Protein AF-A0A4R4QYT6-F1 (afdb_monomer_lite)

Radius of gyration: 12.76 Å; chains: 1; bounding box: 36×23×26 Å

Sequence (75 aa):
MASPRPHRTPRLIRQTDPGVFKLSCIVRGRGVVAQDGRSADFDAGNLVLYDTSRPYLAELASDIPAGQMLVLRFP

Secondary structure (DSSP, 8-state):
-PPPP----HHHHHTT-SS-EEEEEEEE--EEEEETTEEEEE-TT-EEEEETTS-EEEEE-TT-S--EEEEEEE-

Foldseek 3Di:
DDDDFPFDDLVNQVVPPVWKKKKKQWQAFKWWKDDPRDIDIDGHRDIDIDTSSGDMDTDTPPPGPDTDIDIDIGD

pLDDT: mean 81.58, std 17.45, range [36.75, 97.44]

Structure (mmCIF, N/CA/C/O backbone):
data_AF-A0A4R4QYT6-F1
#
_entry.id   AF-A0A4R4QYT6-F1
#
loop_
_atom_site.group_PDB
_atom_site.id
_atom_site.type_symbol
_atom_site.label_atom_id
_atom_site.label_alt_id
_atom_site.label_comp_id
_atom_site.label_asym_id
_atom_site.label_entity_id
_atom_site.label_seq_id
_atom_site.pdbx_PDB_ins_code
_atom_site.Cartn_x
_atom_site.Cartn_y
_atom_site.Cartn_z
_atom_site.occupancy
_atom_site.B_iso_or_equiv
_atom_site.auth_seq_id
_atom_site.auth_comp_id
_atom_site.auth_asym_id
_atom_site.auth_atom_id
_atom_site.pdbx_PDB_model_num
ATOM 1 N N . MET A 1 1 ? 18.848 12.051 0.719 1.00 38.34 1 MET A N 1
ATOM 2 C CA . MET A 1 1 ? 17.694 12.863 1.165 1.00 38.34 1 MET A CA 1
ATOM 3 C C . MET A 1 1 ? 16.475 11.956 1.205 1.00 38.34 1 MET A C 1
ATOM 5 O O . MET A 1 1 ? 16.085 11.464 0.158 1.00 38.34 1 MET A O 1
ATOM 9 N N . ALA A 1 2 ? 15.944 11.647 2.391 1.00 42.09 2 ALA A N 1
ATOM 10 C CA . ALA A 1 2 ? 14.728 10.844 2.518 1.00 42.09 2 ALA A CA 1
ATOM 11 C C . ALA A 1 2 ? 13.511 11.717 2.174 1.00 42.09 2 ALA A C 1
ATOM 13 O O . ALA A 1 2 ? 13.377 12.816 2.710 1.00 42.09 2 ALA A O 1
ATOM 14 N N . SER A 1 3 ? 12.665 11.251 1.254 1.00 36.75 3 SER A N 1
ATOM 15 C CA . SER A 1 3 ? 11.411 11.924 0.900 1.00 36.75 3 SER A CA 1
ATOM 16 C C . SER A 1 3 ? 10.492 11.970 2.132 1.00 36.75 3 SER A C 1
ATOM 18 O O . SER A 1 3 ? 10.455 10.983 2.876 1.00 36.75 3 SER A O 1
ATOM 20 N N . PRO A 1 4 ? 9.776 13.076 2.407 1.00 43.00 4 PRO A N 1
ATOM 21 C CA . PRO A 1 4 ? 8.881 13.152 3.555 1.00 43.00 4 PRO A CA 1
ATOM 22 C C . PRO A 1 4 ? 7.809 12.065 3.442 1.00 43.00 4 PRO A C 1
ATOM 24 O O . PRO A 1 4 ? 7.002 12.064 2.512 1.00 43.00 4 PRO A O 1
ATOM 27 N N . ARG A 1 5 ? 7.805 11.125 4.395 1.00 52.25 5 ARG A N 1
ATOM 28 C CA . ARG A 1 5 ? 6.758 10.108 4.498 1.00 52.25 5 ARG A CA 1
ATOM 29 C C . ARG A 1 5 ? 5.449 10.810 4.863 1.00 52.25 5 ARG A C 1
ATOM 31 O O . ARG A 1 5 ? 5.400 11.473 5.902 1.00 52.25 5 ARG A O 1
ATOM 38 N N . PRO A 1 6 ? 4.387 10.703 4.052 1.00 46.56 6 PRO A N 1
ATOM 39 C CA . PRO A 1 6 ? 3.107 11.299 4.396 1.00 46.56 6 PRO A CA 1
ATOM 40 C C . PRO A 1 6 ? 2.527 10.592 5.631 1.00 46.56 6 PRO A C 1
ATOM 42 O O . PRO A 1 6 ? 1.937 9.520 5.539 1.00 46.56 6 PRO A O 1
ATOM 45 N N . HIS A 1 7 ? 2.682 11.199 6.807 1.00 50.88 7 HIS A N 1
ATOM 46 C CA . HIS A 1 7 ? 2.060 10.737 8.045 1.00 50.88 7 HIS A CA 1
ATOM 47 C C . HIS A 1 7 ? 0.622 11.260 8.129 1.00 50.88 7 HIS A C 1
ATOM 49 O O . HIS A 1 7 ? 0.372 12.382 8.572 1.00 50.88 7 HIS A O 1
ATOM 55 N N . ARG A 1 8 ? -0.353 10.449 7.704 1.00 55.44 8 ARG A N 1
ATOM 56 C CA . ARG A 1 8 ? -1.772 10.743 7.952 1.00 55.44 8 ARG A CA 1
ATOM 57 C C . ARG A 1 8 ? -2.149 10.300 9.363 1.00 55.44 8 ARG A C 1
ATOM 59 O O . ARG A 1 8 ? -2.063 9.123 9.696 1.00 55.44 8 ARG A O 1
ATOM 66 N N . THR A 1 9 ? -2.566 11.245 10.203 1.00 59.66 9 THR A N 1
ATOM 67 C CA . THR A 1 9 ? -3.056 10.944 11.555 1.00 59.66 9 THR A CA 1
ATOM 68 C C . THR A 1 9 ? -4.482 10.374 11.507 1.00 59.66 9 THR A C 1
ATOM 70 O O . THR A 1 9 ? -5.250 10.735 10.609 1.00 59.66 9 THR A O 1
ATOM 73 N N . PRO A 1 10 ? -4.897 9.546 12.491 1.00 59.16 10 PRO A N 1
ATOM 74 C CA . PRO A 1 10 ? -6.240 8.947 12.537 1.00 59.16 10 PRO A CA 1
ATOM 75 C C . PRO A 1 10 ? -7.392 9.957 12.427 1.00 59.16 10 PRO A C 1
ATOM 77 O O . PRO A 1 10 ? -8.472 9.623 11.946 1.00 59.16 10 PRO A O 1
ATOM 80 N N . ARG A 1 11 ? -7.165 11.201 12.872 1.00 54.81 11 ARG A N 1
ATOM 81 C CA . ARG A 1 11 ? -8.140 12.297 12.808 1.00 54.81 11 ARG A CA 1
ATOM 82 C C . ARG A 1 11 ? -8.363 12.804 11.379 1.00 54.81 11 ARG A C 1
ATOM 84 O O . ARG A 1 11 ? -9.500 13.079 11.017 1.00 54.81 11 ARG A O 1
ATOM 91 N N . LEU A 1 12 ? -7.301 12.898 10.572 1.00 59.53 12 LEU A N 1
ATOM 92 C CA . LEU A 1 12 ? -7.388 13.295 9.159 1.00 59.53 12 LEU A CA 1
ATOM 93 C C . LEU A 1 12 ? -8.011 12.197 8.289 1.00 59.53 12 LEU A C 1
ATOM 95 O O . LEU A 1 12 ? -8.709 12.499 7.325 1.00 59.53 12 LEU A O 1
ATOM 99 N N . ILE A 1 13 ? -7.790 10.936 8.658 1.00 60.09 13 ILE A N 1
ATOM 100 C CA . ILE A 1 13 ? -8.334 9.772 7.960 1.00 60.09 13 ILE A CA 1
ATOM 101 C C . ILE A 1 13 ? -9.868 9.717 8.086 1.00 60.09 13 ILE A C 1
ATOM 103 O O . ILE A 1 13 ? -10.569 9.684 7.079 1.00 60.09 13 ILE A O 1
ATOM 107 N N . ARG A 1 14 ? -10.406 9.822 9.308 1.00 56.91 14 ARG A N 1
ATOM 108 C CA . ARG A 1 14 ? -11.859 9.719 9.559 1.00 56.91 14 ARG A CA 1
ATOM 109 C C . ARG A 1 14 ? -12.695 10.878 9.014 1.00 56.91 14 ARG A C 1
ATOM 111 O O . ARG A 1 14 ? -13.885 10.703 8.795 1.00 56.91 14 ARG A O 1
ATOM 118 N N . GLN A 1 15 ? -12.112 12.062 8.813 1.00 57.50 15 GLN A N 1
ATOM 119 C CA . GLN A 1 15 ? -12.845 13.203 8.245 1.00 57.50 15 GLN A CA 1
ATOM 120 C C . GLN A 1 15 ? -13.069 13.090 6.731 1.00 57.50 15 GLN A C 1
ATOM 122 O O . GLN A 1 15 ? -13.902 13.816 6.198 1.00 57.50 15 GLN A O 1
ATOM 127 N N . THR A 1 16 ? -12.335 12.215 6.037 1.00 57.62 16 THR A N 1
ATOM 128 C CA . THR A 1 16 ? -12.388 12.109 4.567 1.00 57.62 16 THR A CA 1
ATOM 129 C C . THR A 1 16 ? -12.657 10.701 4.044 1.00 57.62 16 THR A C 1
ATOM 131 O O . THR A 1 16 ? -12.917 10.555 2.852 1.00 57.62 16 THR A O 1
ATOM 134 N N . ASP A 1 17 ? -12.637 9.679 4.903 1.00 62.09 17 ASP A N 1
ATOM 135 C CA . ASP A 1 17 ? -12.877 8.294 4.513 1.00 62.09 17 ASP A CA 1
ATOM 136 C C . ASP A 1 17 ? -13.771 7.587 5.560 1.00 62.09 17 ASP A C 1
ATOM 138 O O . ASP A 1 17 ? -13.322 7.367 6.690 1.00 62.09 17 ASP A O 1
ATOM 142 N N . PRO A 1 18 ? -15.048 7.282 5.246 1.00 60.97 18 PRO A N 1
ATOM 143 C CA . PRO A 1 18 ? -16.021 6.786 6.222 1.00 60.97 18 PRO A CA 1
ATOM 144 C C . PRO A 1 18 ? -15.811 5.330 6.664 1.00 60.97 18 PRO A C 1
ATOM 146 O O . PRO A 1 18 ? -16.628 4.829 7.432 1.00 60.97 18 PRO A O 1
ATOM 149 N N . GLY A 1 19 ? -14.746 4.650 6.227 1.00 65.19 19 GLY A N 1
ATOM 150 C CA . GLY A 1 19 ? -14.545 3.237 6.556 1.00 65.19 19 GLY A CA 1
ATOM 151 C C . GLY A 1 19 ? -14.322 2.323 5.364 1.00 65.19 19 GLY A C 1
ATOM 152 O O . GLY A 1 19 ? -14.613 1.142 5.488 1.00 65.19 19 GLY A O 1
ATOM 153 N N . VAL A 1 20 ? -13.865 2.831 4.214 1.00 74.88 20 VAL A N 1
ATOM 154 C CA . VAL A 1 20 ? -13.801 1.987 3.016 1.00 74.88 20 VAL A CA 1
ATOM 155 C C . VAL A 1 20 ? -12.620 1.018 3.073 1.00 74.88 20 VAL A C 1
ATOM 157 O O . VAL A 1 20 ? -11.501 1.359 3.468 1.00 74.88 20 VAL A O 1
ATOM 160 N N . PHE A 1 21 ? -12.841 -0.204 2.605 1.00 80.50 21 PHE A N 1
ATOM 161 C CA . PHE A 1 21 ? -11.736 -1.104 2.305 1.00 80.50 21 PHE A CA 1
ATOM 162 C C . PHE A 1 21 ? -11.166 -0.762 0.934 1.00 80.50 21 PHE A C 1
ATOM 164 O O . PHE A 1 21 ? -11.899 -0.600 -0.048 1.00 80.50 21 PHE A O 1
ATOM 171 N N . LYS A 1 22 ? -9.836 -0.683 0.845 1.00 87.88 22 LYS A N 1
ATOM 172 C CA . LYS A 1 22 ? -9.140 -0.508 -0.427 1.00 87.88 22 LYS A CA 1
ATOM 173 C C . LYS A 1 22 ? -8.484 -1.817 -0.840 1.00 87.88 22 LYS A C 1
ATOM 175 O O . LYS A 1 22 ? -7.530 -2.259 -0.205 1.00 87.88 22 LYS A O 1
ATOM 180 N N . LEU A 1 23 ? -8.956 -2.382 -1.948 1.00 91.38 23 LEU A N 1
ATOM 181 C CA . LEU A 1 23 ? -8.307 -3.495 -2.633 1.00 91.38 23 LEU A CA 1
ATOM 182 C C . LEU A 1 23 ? -7.514 -2.951 -3.822 1.00 91.38 23 LEU A C 1
ATOM 184 O O . LEU A 1 23 ? -8.062 -2.277 -4.693 1.00 91.38 23 LEU A O 1
ATOM 188 N N . SER A 1 24 ? -6.219 -3.239 -3.861 1.00 92.75 24 SER A N 1
ATOM 189 C CA . SER A 1 24 ? -5.327 -2.852 -4.953 1.00 92.75 24 SER A CA 1
ATOM 190 C C . SER A 1 24 ? -4.832 -4.097 -5.674 1.00 92.75 24 SER A C 1
ATOM 192 O O . SER A 1 24 ? -4.253 -4.972 -5.042 1.00 92.75 24 SER A O 1
ATOM 194 N N . CYS A 1 25 ? -5.031 -4.166 -6.987 1.00 96.06 25 CYS A N 1
ATOM 195 C CA . CYS A 1 25 ? -4.375 -5.144 -7.847 1.00 96.06 25 CYS A CA 1
ATOM 196 C C . CYS A 1 25 ? -3.146 -4.499 -8.479 1.00 96.06 25 CYS A C 1
ATOM 198 O O . CYS A 1 25 ? -3.267 -3.488 -9.177 1.00 96.06 25 CYS A O 1
ATOM 200 N N . ILE A 1 26 ? -1.966 -5.053 -8.208 1.00 96.50 26 ILE A N 1
ATOM 201 C CA . ILE A 1 26 ? -0.706 -4.525 -8.725 1.00 96.50 26 ILE A CA 1
ATOM 202 C C . ILE A 1 26 ? -0.528 -5.031 -10.153 1.00 96.50 26 ILE A C 1
ATOM 204 O O . ILE A 1 26 ? -0.302 -6.213 -10.384 1.00 96.50 26 ILE A O 1
ATOM 208 N N . VAL A 1 27 ? -0.647 -4.138 -11.129 1.00 96.44 27 VAL A N 1
ATOM 209 C CA . VAL A 1 27 ? -0.468 -4.479 -12.548 1.00 96.44 27 VAL A CA 1
ATOM 210 C C . VAL A 1 27 ? 1.010 -4.396 -12.922 1.00 96.44 27 VAL A C 1
ATOM 212 O O . VAL A 1 27 ? 1.508 -5.226 -13.678 1.00 96.44 27 VAL A O 1
ATOM 215 N N . ARG A 1 28 ? 1.722 -3.399 -12.380 1.00 95.44 28 ARG A N 1
ATOM 216 C CA . ARG A 1 28 ? 3.170 -3.214 -12.546 1.00 95.44 28 ARG A CA 1
ATOM 217 C C . ARG A 1 28 ? 3.783 -2.589 -11.300 1.00 95.44 28 ARG A C 1
ATOM 219 O O . ARG A 1 28 ? 3.238 -1.625 -10.762 1.00 95.44 28 ARG A O 1
ATOM 226 N N . GLY A 1 29 ? 4.962 -3.071 -10.929 1.00 94.31 29 GLY A N 1
ATOM 227 C CA . GLY A 1 29 ? 5.754 -2.544 -9.824 1.00 94.31 29 GLY A CA 1
ATOM 228 C C . GLY A 1 29 ? 5.720 -3.436 -8.592 1.00 94.31 29 GLY A C 1
ATOM 229 O O . GLY A 1 29 ? 4.987 -4.417 -8.535 1.00 94.31 29 GLY A O 1
ATOM 230 N N . ARG A 1 30 ? 6.530 -3.056 -7.608 1.00 96.06 30 ARG A N 1
ATOM 231 C CA . ARG A 1 30 ? 6.702 -3.759 -6.341 1.00 96.06 30 ARG A CA 1
ATOM 232 C C . ARG A 1 30 ? 6.890 -2.769 -5.206 1.00 96.06 30 ARG A C 1
ATOM 234 O O . ARG A 1 30 ? 7.209 -1.604 -5.455 1.00 96.06 30 ARG A O 1
ATOM 241 N N . GLY A 1 31 ? 6.723 -3.216 -3.977 1.00 95.44 31 GLY A N 1
ATOM 242 C CA . GLY A 1 31 ? 6.849 -2.345 -2.822 1.00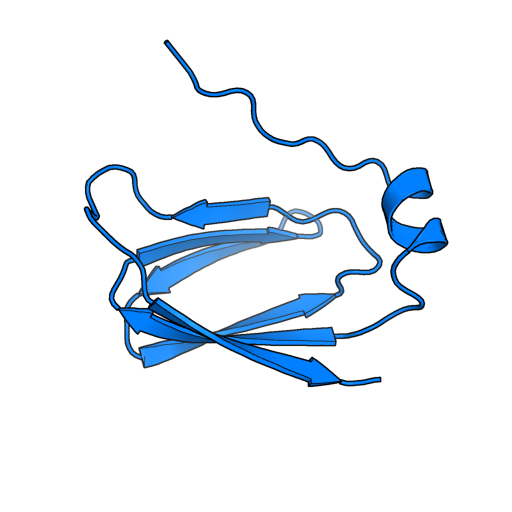 95.44 31 GLY A CA 1
ATOM 243 C C . GLY A 1 31 ? 6.416 -3.021 -1.539 1.00 95.44 31 GLY A C 1
ATOM 244 O O . GLY A 1 31 ? 6.364 -4.244 -1.469 1.00 95.44 31 GLY A O 1
ATOM 245 N N . VAL A 1 32 ? 6.091 -2.205 -0.542 1.00 95.81 32 VAL A N 1
ATOM 246 C CA . VAL A 1 32 ? 5.686 -2.667 0.784 1.00 95.81 32 VAL A CA 1
ATOM 247 C C . VAL A 1 32 ? 4.386 -1.998 1.211 1.00 95.81 32 VAL A C 1
ATOM 249 O O . VAL A 1 32 ? 4.162 -0.805 0.978 1.00 95.81 32 VAL A O 1
ATOM 252 N N . VAL A 1 33 ? 3.520 -2.772 1.856 1.00 94.69 33 VAL A N 1
ATOM 253 C CA . VAL A 1 33 ? 2.349 -2.280 2.581 1.00 94.69 33 VAL A CA 1
ATOM 254 C C . VAL A 1 33 ? 2.506 -2.600 4.061 1.00 94.69 33 VAL A C 1
ATOM 256 O O . VAL A 1 33 ? 2.949 -3.691 4.414 1.00 94.69 33 VAL A O 1
ATOM 259 N N . ALA A 1 34 ? 2.123 -1.668 4.934 1.00 94.69 34 ALA A N 1
ATOM 260 C CA . ALA A 1 34 ? 2.082 -1.918 6.369 1.00 94.69 34 ALA A CA 1
ATOM 261 C C . ALA A 1 34 ? 0.846 -1.307 7.036 1.00 94.69 34 ALA A C 1
ATOM 263 O O . ALA A 1 34 ? 0.455 -0.179 6.734 1.00 94.69 34 ALA A O 1
ATOM 264 N N . GLN A 1 35 ? 0.242 -2.047 7.966 1.00 92.69 35 GLN A N 1
ATOM 265 C CA . GLN A 1 35 ? -0.910 -1.620 8.761 1.00 92.69 35 GLN A CA 1
ATOM 266 C C . GLN A 1 35 ? -0.982 -2.422 10.065 1.00 92.69 35 GLN A C 1
ATOM 268 O O . GLN A 1 35 ? -0.752 -3.629 10.068 1.00 92.69 35 GLN A O 1
ATOM 273 N N . ASP A 1 36 ? -1.308 -1.754 11.176 1.00 92.31 36 ASP A N 1
ATOM 274 C CA . ASP A 1 36 ? -1.487 -2.377 12.498 1.00 92.31 36 ASP A CA 1
ATOM 275 C C . ASP A 1 36 ? -0.305 -3.284 12.910 1.00 92.31 36 ASP A C 1
ATOM 277 O O . ASP A 1 36 ? -0.479 -4.392 13.414 1.00 92.31 36 ASP A O 1
ATOM 281 N N . GLY A 1 37 ? 0.924 -2.823 12.646 1.00 93.88 37 GLY A N 1
ATOM 282 C CA . GLY A 1 37 ? 2.160 -3.552 12.961 1.00 93.88 37 GLY A CA 1
ATOM 283 C C . GLY A 1 37 ? 2.472 -4.734 12.035 1.00 93.88 37 GLY A C 1
ATOM 284 O O . GLY A 1 37 ? 3.492 -5.391 12.221 1.00 93.88 37 GLY A O 1
ATOM 285 N N . ARG A 1 38 ? 1.634 -5.001 11.028 1.00 94.56 38 ARG A N 1
ATOM 286 C CA . ARG A 1 38 ? 1.891 -5.999 9.982 1.00 94.56 38 ARG A CA 1
ATOM 287 C C . ARG A 1 38 ? 2.519 -5.330 8.770 1.00 94.56 38 ARG A C 1
ATOM 289 O O . ARG A 1 38 ? 2.147 -4.208 8.441 1.00 94.56 38 ARG A O 1
ATOM 296 N N . SER A 1 39 ? 3.427 -6.034 8.102 1.00 95.94 39 SER A N 1
ATOM 297 C CA . SER A 1 39 ? 4.078 -5.591 6.869 1.00 95.94 39 SER A CA 1
ATOM 298 C C . SER A 1 39 ? 4.096 -6.732 5.862 1.00 95.94 39 SER A C 1
ATOM 300 O O . SER A 1 39 ? 4.299 -7.882 6.250 1.00 95.94 39 SER A O 1
ATOM 302 N N . ALA A 1 40 ? 3.891 -6.414 4.590 1.00 95.81 40 ALA A N 1
ATOM 303 C CA . ALA A 1 40 ? 3.984 -7.363 3.492 1.00 95.81 40 ALA A CA 1
ATOM 304 C C . ALA A 1 40 ? 4.577 -6.684 2.260 1.00 95.81 40 ALA A C 1
ATOM 306 O O . ALA A 1 40 ? 4.193 -5.562 1.919 1.00 95.81 40 ALA A O 1
ATOM 307 N N . ASP A 1 41 ? 5.482 -7.384 1.590 1.00 97.12 41 ASP A N 1
ATOM 308 C CA . ASP A 1 41 ? 5.935 -6.989 0.265 1.00 97.12 41 ASP A CA 1
ATOM 309 C C . ASP A 1 41 ? 4.872 -7.364 -0.773 1.00 97.12 41 ASP A C 1
ATOM 311 O O . ASP A 1 41 ? 4.120 -8.327 -0.601 1.00 97.12 41 ASP A O 1
ATOM 315 N N . PHE A 1 42 ? 4.803 -6.596 -1.854 1.00 96.00 42 PHE A N 1
ATOM 316 C CA . PHE A 1 42 ? 3.968 -6.900 -3.007 1.00 96.00 42 PHE A CA 1
ATOM 317 C C . PHE A 1 42 ? 4.765 -6.763 -4.302 1.00 96.00 42 PHE A C 1
ATOM 319 O O . PHE A 1 42 ? 5.675 -5.940 -4.397 1.00 96.00 42 PHE A O 1
ATOM 326 N N . ASP A 1 43 ? 4.357 -7.515 -5.317 1.00 96.56 43 ASP A N 1
ATOM 327 C CA . ASP A 1 43 ? 4.824 -7.428 -6.701 1.00 96.56 43 ASP A CA 1
ATOM 328 C C . ASP A 1 43 ? 3.626 -7.459 -7.670 1.00 96.56 43 ASP A C 1
ATOM 330 O O . ASP A 1 43 ? 2.465 -7.605 -7.263 1.00 96.56 43 ASP A O 1
ATOM 334 N N . ALA A 1 44 ? 3.894 -7.323 -8.966 1.00 96.12 44 ALA A N 1
ATOM 335 C CA . ALA A 1 44 ? 2.908 -7.464 -10.021 1.00 96.12 44 ALA A CA 1
ATOM 336 C C . ALA A 1 44 ? 2.155 -8.802 -9.904 1.00 96.12 44 ALA A C 1
ATOM 338 O O . ALA A 1 44 ? 2.735 -9.867 -9.706 1.00 96.12 44 ALA A O 1
ATOM 339 N N . GLY A 1 45 ? 0.831 -8.734 -10.025 1.00 96.38 45 GLY A N 1
ATOM 340 C CA . GLY A 1 45 ? -0.089 -9.852 -9.828 1.00 96.38 45 GLY A CA 1
ATOM 341 C C . GLY A 1 45 ? -0.582 -10.020 -8.389 1.00 96.38 45 GLY A C 1
ATOM 342 O O . GLY A 1 45 ? -1.519 -10.783 -8.163 1.00 96.38 45 GLY A O 1
ATOM 343 N N . ASN A 1 46 ? -0.013 -9.317 -7.405 1.00 97.44 46 ASN A N 1
ATOM 344 C CA . ASN A 1 46 ? -0.520 -9.375 -6.037 1.00 97.44 46 ASN A CA 1
ATOM 345 C C . ASN A 1 46 ? -1.778 -8.522 -5.847 1.00 97.44 46 ASN A C 1
ATOM 347 O O . ASN A 1 46 ? -1.963 -7.466 -6.461 1.00 97.44 46 ASN A O 1
ATOM 351 N N . LEU A 1 47 ? -2.621 -8.987 -4.928 1.00 96.25 47 LEU A N 1
ATOM 352 C CA . LEU A 1 47 ? -3.756 -8.248 -4.399 1.00 96.25 47 LEU A CA 1
ATOM 353 C C . LEU A 1 47 ? -3.420 -7.769 -2.988 1.00 96.25 47 LEU A C 1
ATOM 355 O O . LEU A 1 47 ? -3.049 -8.564 -2.128 1.00 96.25 47 LEU A O 1
ATOM 359 N N . VAL A 1 48 ? -3.574 -6.471 -2.752 1.00 94.81 48 VAL A N 1
ATOM 360 C CA . VAL A 1 48 ? -3.285 -5.821 -1.474 1.00 94.81 48 VAL A CA 1
ATOM 361 C C . VAL A 1 48 ? -4.571 -5.220 -0.920 1.00 94.81 48 VAL A C 1
ATOM 363 O O . VAL A 1 48 ? -5.155 -4.335 -1.545 1.00 94.81 48 VAL A O 1
ATOM 366 N N . LEU A 1 49 ? -5.001 -5.688 0.251 1.00 92.25 49 LEU A N 1
ATOM 367 C CA . LEU A 1 49 ? -6.192 -5.208 0.952 1.00 92.25 49 LEU A CA 1
ATOM 368 C C . LEU A 1 49 ? -5.794 -4.521 2.259 1.00 92.25 49 LEU A C 1
ATOM 370 O O . LE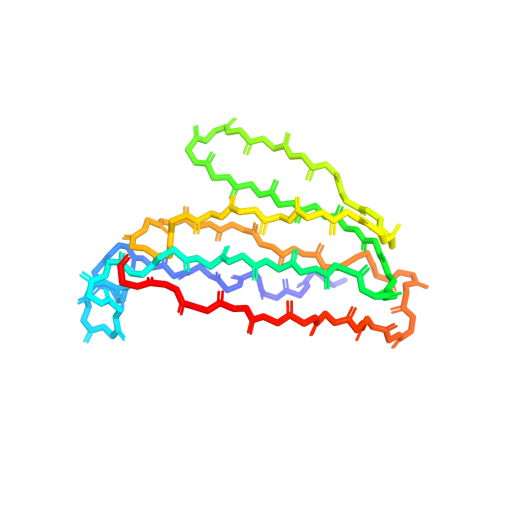U A 1 49 ? -5.045 -5.092 3.049 1.00 92.25 49 LEU A O 1
ATOM 374 N N . TYR A 1 50 ? -6.316 -3.320 2.499 1.00 89.69 50 TYR A N 1
ATOM 375 C CA . TYR A 1 50 ? -6.179 -2.630 3.783 1.00 89.69 50 TYR A CA 1
ATOM 376 C C . TYR A 1 50 ? -7.385 -1.742 4.083 1.00 89.69 50 TYR A C 1
ATOM 378 O O . TYR A 1 50 ? -8.092 -1.281 3.183 1.00 89.69 50 TYR A O 1
ATOM 386 N N . ASP A 1 51 ? -7.598 -1.512 5.375 1.00 88.56 51 ASP A N 1
ATOM 387 C CA . ASP A 1 51 ? -8.640 -0.642 5.916 1.00 88.56 51 ASP A CA 1
ATOM 388 C C . ASP A 1 51 ? -8.143 0.810 5.868 1.00 88.56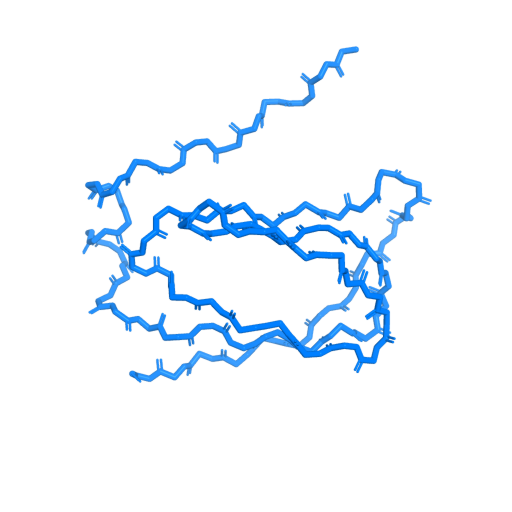 51 ASP A C 1
ATOM 390 O O . ASP A 1 51 ? -7.222 1.179 6.599 1.00 88.56 51 ASP A O 1
ATOM 394 N N . THR A 1 52 ? -8.704 1.658 5.004 1.00 84.31 52 THR A N 1
ATOM 395 C CA . THR A 1 52 ? -8.218 3.043 4.896 1.00 84.31 52 THR A CA 1
ATOM 396 C C . THR A 1 52 ? -8.682 3.929 6.042 1.00 84.31 52 THR A C 1
ATOM 398 O O . THR A 1 52 ? -8.185 5.047 6.128 1.00 84.31 52 THR A O 1
ATOM 401 N N . SER A 1 53 ? -9.555 3.455 6.943 1.00 82.69 53 SER A N 1
ATOM 402 C CA . SER A 1 53 ? -9.972 4.183 8.153 1.00 82.69 53 SER A CA 1
ATOM 403 C C . SER A 1 53 ? -8.903 4.207 9.252 1.00 82.69 53 SER A C 1
ATOM 405 O O . SER A 1 53 ? -8.993 4.972 10.223 1.00 82.69 53 SER A O 1
ATOM 407 N N . ARG A 1 54 ? -7.855 3.398 9.082 1.00 84.44 54 ARG A N 1
ATOM 408 C CA . ARG A 1 54 ? -6.721 3.262 9.996 1.00 84.44 54 ARG A CA 1
ATOM 409 C C . ARG A 1 54 ? -5.439 3.775 9.345 1.00 84.44 54 ARG A C 1
ATOM 411 O O . ARG A 1 54 ? -5.328 3.772 8.119 1.00 84.44 54 ARG A O 1
ATOM 418 N N . PRO A 1 55 ? -4.434 4.194 10.135 1.00 85.75 55 PRO A N 1
ATOM 419 C CA . PRO A 1 55 ? -3.115 4.495 9.596 1.00 85.75 55 PRO A CA 1
ATOM 420 C C . PRO A 1 55 ? -2.563 3.311 8.796 1.00 85.75 55 PRO A C 1
ATOM 422 O O . PRO A 1 55 ? -2.609 2.166 9.245 1.00 85.75 55 PRO A O 1
ATOM 425 N N . TYR A 1 56 ? -2.034 3.597 7.614 1.00 87.25 56 TYR A N 1
ATOM 426 C CA . TYR A 1 56 ? -1.379 2.613 6.764 1.00 87.25 56 TYR A CA 1
ATOM 427 C C . TYR A 1 56 ? -0.187 3.252 6.052 1.00 87.25 56 TYR A C 1
ATOM 429 O O . TYR A 1 56 ? -0.131 4.472 5.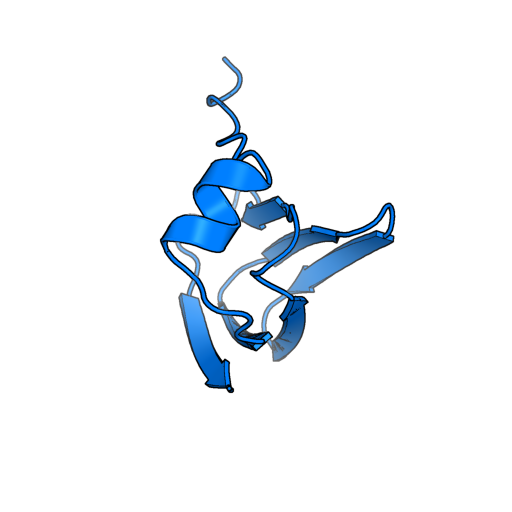869 1.00 87.25 56 TYR A O 1
ATOM 437 N N . LEU A 1 57 ? 0.752 2.410 5.633 1.00 89.06 57 LEU A N 1
ATOM 438 C CA . LEU A 1 57 ? 1.850 2.742 4.737 1.00 89.06 57 LEU A CA 1
ATOM 439 C C . LEU A 1 57 ? 1.682 1.938 3.448 1.00 89.06 57 LEU A C 1
ATOM 441 O O . LEU A 1 57 ? 1.382 0.750 3.502 1.00 89.06 57 LEU A O 1
ATOM 445 N N . ALA A 1 58 ? 1.889 2.577 2.302 1.00 89.62 58 ALA A N 1
ATOM 446 C CA . ALA A 1 58 ? 2.027 1.904 1.018 1.00 89.62 58 ALA A CA 1
ATOM 447 C C . ALA A 1 58 ? 3.110 2.639 0.224 1.00 89.62 58 ALA A C 1
ATOM 449 O O . ALA A 1 58 ? 2.896 3.775 -0.202 1.00 89.62 58 ALA A O 1
ATOM 450 N N . GLU A 1 59 ? 4.274 2.015 0.073 1.00 91.38 59 GLU A N 1
ATOM 451 C CA . GLU A 1 59 ? 5.441 2.590 -0.602 1.00 91.38 59 GLU A CA 1
ATOM 452 C C . GLU A 1 59 ? 5.798 1.724 -1.815 1.00 91.38 59 GLU A C 1
ATOM 454 O O . GLU A 1 59 ? 5.925 0.506 -1.700 1.00 91.38 59 GLU A O 1
ATOM 459 N N . LEU A 1 60 ? 5.942 2.349 -2.987 1.00 90.56 60 LEU A N 1
ATOM 460 C CA . LEU A 1 60 ? 6.512 1.702 -4.169 1.00 90.56 60 LEU A CA 1
ATOM 461 C C . LEU A 1 60 ? 8.037 1.698 -4.030 1.00 90.56 60 LEU A C 1
ATOM 463 O O . LEU A 1 60 ? 8.612 2.682 -3.562 1.00 90.56 60 LEU A O 1
ATOM 467 N N . ALA A 1 61 ? 8.693 0.623 -4.453 1.00 92.88 61 ALA A N 1
ATOM 468 C CA . ALA A 1 61 ? 10.145 0.566 -4.458 1.00 92.88 61 ALA A CA 1
ATOM 469 C C . ALA A 1 61 ? 10.729 1.651 -5.383 1.00 92.88 61 ALA A C 1
ATOM 471 O O . ALA A 1 61 ? 10.264 1.853 -6.506 1.00 92.88 61 ALA A O 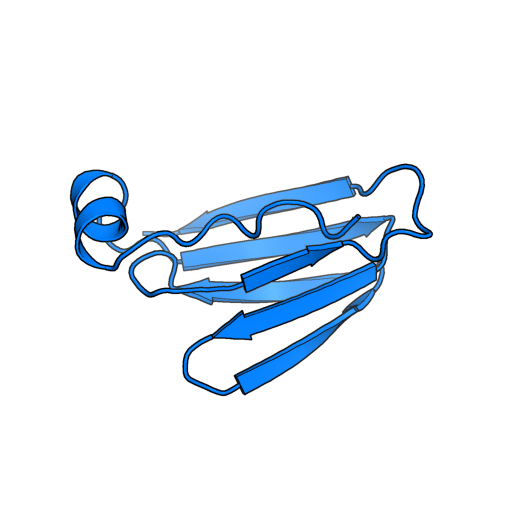1
ATOM 472 N N . SER A 1 62 ? 11.743 2.368 -4.894 1.00 88.69 62 SER A N 1
ATOM 473 C CA . SER A 1 62 ? 12.316 3.552 -5.555 1.00 88.69 62 SER A CA 1
ATOM 474 C C . SER A 1 62 ? 13.017 3.257 -6.882 1.00 88.69 62 SER A C 1
ATOM 476 O O . SER A 1 62 ? 13.302 4.176 -7.643 1.00 88.69 62 SER A O 1
ATOM 478 N N . ASP A 1 63 ? 13.341 1.992 -7.136 1.00 89.94 63 ASP A N 1
ATOM 479 C CA . ASP A 1 63 ? 13.963 1.516 -8.368 1.00 89.94 63 ASP A CA 1
ATOM 480 C C . ASP A 1 63 ? 12.946 1.246 -9.487 1.00 89.94 63 ASP A C 1
ATOM 482 O O . ASP A 1 63 ? 13.340 0.987 -10.623 1.00 89.94 63 ASP A O 1
ATOM 486 N N . ILE A 1 64 ? 11.645 1.337 -9.195 1.00 81.69 64 ILE A N 1
ATOM 487 C CA . ILE A 1 64 ? 10.580 1.206 -10.186 1.00 81.69 64 ILE A CA 1
ATOM 488 C C . ILE A 1 64 ? 10.281 2.583 -10.804 1.00 81.69 64 ILE A C 1
ATOM 490 O O . ILE A 1 64 ? 9.772 3.463 -10.108 1.00 81.69 64 ILE A O 1
ATOM 494 N N . PRO A 1 65 ? 10.506 2.784 -12.119 1.00 82.88 65 PRO A N 1
ATOM 495 C CA . PRO A 1 65 ? 10.286 4.081 -12.768 1.00 82.88 65 PRO A CA 1
ATOM 496 C C . PRO A 1 65 ? 8.815 4.516 -12.775 1.00 82.88 65 PRO A C 1
ATOM 498 O O . PRO A 1 65 ? 8.511 5.704 -12.721 1.00 82.88 65 PRO A O 1
ATOM 501 N N . ALA A 1 66 ? 7.900 3.547 -12.872 1.00 86.81 66 ALA A N 1
ATOM 502 C CA . ALA A 1 66 ? 6.460 3.770 -12.829 1.00 86.81 66 ALA A CA 1
ATOM 503 C C . ALA A 1 66 ? 5.726 2.518 -12.326 1.00 86.81 66 ALA A C 1
ATOM 505 O O . ALA A 1 66 ? 5.907 1.422 -12.861 1.00 86.81 66 ALA A O 1
ATOM 506 N N . GLY A 1 67 ? 4.872 2.693 -11.317 1.00 90.75 67 GLY A N 1
ATOM 507 C CA . GLY A 1 67 ? 3.946 1.665 -10.842 1.00 90.75 67 GLY A CA 1
ATOM 508 C C . GLY A 1 67 ? 2.565 1.816 -11.479 1.00 90.75 67 GLY A C 1
ATOM 509 O O . GLY A 1 67 ? 2.129 2.926 -11.785 1.00 90.75 67 GLY A O 1
ATOM 510 N N . GLN A 1 68 ? 1.853 0.705 -11.646 1.00 94.50 68 GLN A N 1
ATOM 511 C CA . GLN A 1 68 ? 0.462 0.689 -12.090 1.00 94.50 68 GLN A CA 1
ATOM 512 C C . GLN A 1 68 ? -0.354 -0.208 -11.162 1.00 94.50 68 GLN A C 1
ATOM 514 O O . GLN A 1 68 ? -0.003 -1.366 -10.942 1.00 94.50 68 GLN A O 1
ATOM 519 N N . MET A 1 69 ? -1.463 0.319 -10.644 1.00 94.38 69 MET A N 1
ATOM 520 C CA . MET A 1 69 ? -2.385 -0.424 -9.788 1.00 94.38 69 MET A CA 1
ATOM 521 C C . MET A 1 69 ? -3.836 -0.135 -10.175 1.00 94.38 69 MET A C 1
ATOM 523 O O . MET A 1 69 ? -4.195 1.017 -10.421 1.00 94.38 69 MET A O 1
ATOM 527 N N . LEU A 1 70 ? -4.672 -1.172 -10.197 1.00 95.38 70 LEU A N 1
ATOM 528 C CA . LEU A 1 70 ? -6.125 -1.020 -10.224 1.00 95.38 70 LEU A CA 1
ATOM 529 C C . LEU A 1 70 ? -6.619 -0.942 -8.780 1.00 95.38 70 LEU A C 1
ATOM 531 O O . LEU A 1 70 ? -6.310 -1.821 -7.979 1.00 95.38 70 LEU A O 1
ATOM 535 N N . VAL A 1 71 ? -7.381 0.099 -8.452 1.00 92.31 71 VAL A N 1
ATOM 536 C CA . VAL A 1 71 ? -7.895 0.321 -7.098 1.00 92.31 71 VAL A CA 1
ATOM 537 C C . VAL A 1 71 ? -9.408 0.184 -7.089 1.00 92.31 71 VAL A C 1
ATOM 539 O O . VAL A 1 71 ? -10.107 0.918 -7.783 1.00 92.31 71 VAL A O 1
ATOM 542 N N . LEU A 1 72 ? -9.897 -0.718 -6.248 1.00 90.75 72 LEU A N 1
ATOM 543 C CA . LEU A 1 72 ? -11.308 -0.898 -5.936 1.00 90.75 72 LEU A CA 1
ATOM 544 C C . LEU A 1 72 ? -11.545 -0.406 -4.506 1.00 90.75 72 LEU A C 1
ATOM 546 O O . LEU A 1 72 ? -10.758 -0.699 -3.600 1.00 90.75 72 LEU A O 1
ATOM 550 N N . ARG A 1 73 ? -12.616 0.365 -4.310 1.00 88.19 73 ARG A N 1
ATOM 551 C CA . ARG A 1 73 ? -13.042 0.847 -2.992 1.00 88.19 73 ARG A CA 1
ATOM 552 C C . ARG A 1 73 ? -14.391 0.227 -2.682 1.00 88.19 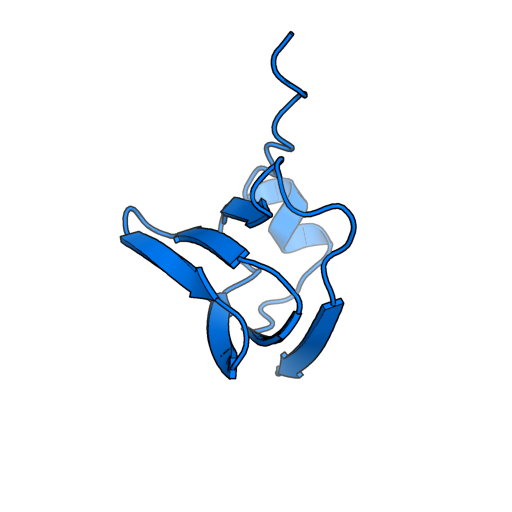73 ARG A C 1
ATOM 554 O O . ARG A 1 73 ? -15.319 0.379 -3.474 1.00 88.19 73 ARG A O 1
ATOM 561 N N . PHE A 1 74 ? -14.465 -0.468 -1.560 1.00 80.25 74 PHE A N 1
ATOM 562 C CA . PHE A 1 74 ? -15.680 -1.119 -1.088 1.00 80.25 74 PHE A CA 1
ATOM 563 C C . PHE A 1 74 ? -16.193 -0.396 0.161 1.00 80.25 74 PHE A C 1
ATOM 565 O O . PHE A 1 74 ? -15.353 0.046 0.950 1.00 80.25 74 PHE A O 1
ATOM 572 N N . PRO A 1 75 ? -17.522 -0.248 0.326 1.00 75.88 75 PRO A N 1
ATOM 573 C CA . PRO A 1 75 ? -18.116 0.201 1.582 1.00 75.88 75 PRO A CA 1
ATOM 574 C C . PRO A 1 75 ? -17.696 -0.659 2.774 1.00 75.88 75 PRO A C 1
ATOM 576 O O . PRO A 1 75 ? -17.418 -1.865 2.567 1.00 75.88 75 PRO A O 1
#